Protein AF-A0A1S8TLA1-F1 (afdb_monomer)

pLDDT: mean 89.9, std 14.21, range [33.12, 98.06]

Mean predicted aligned error: 6.98 Å

Secondary structure (DSSP, 8-state):
---------S-EEEEE-HHHHSS-EEEEEEEEE-TTS-EEEEEEEEEE-HHHHHHHHHHHHHHHHHHHHHHHHHHHHHHT-

Radius of gyration: 22.9 Å; Cα contacts (8 Å, |Δi|>4): 87; chains: 1; bounding box: 44×27×65 Å

Foldseek 3Di:
DDPDQPPPQDWDWDWDDCVRPVFTKIKIKHFDADPVRGRPGIDIDIDRCRVVVVVVVVVVVVVVVVVVVVVVVVVVVVVVD

Sequence (81 aa):
MLISKITIRKTTTTIIPREIAGVTMKSIINPIINSNNEVVGFFSVILNIDKVSQIEEVLEDLRTSIENTNASIQEIVAGAK

Structure (mmCIF, N/CA/C/O backbone):
data_AF-A0A1S8TLA1-F1
#
_entry.id   AF-A0A1S8TLA1-F1
#
loop_
_atom_site.group_PDB
_atom_site.id
_atom_site.type_symbol
_atom_site.label_atom_id
_atom_site.label_alt_id
_atom_site.label_comp_id
_atom_site.label_asym_id
_atom_site.label_entity_id
_atom_site.label_seq_id
_atom_site.pdbx_PDB_ins_code
_atom_site.Cartn_x
_atom_site.Cartn_y
_atom_site.Cartn_z
_atom_site.occupancy
_atom_site.B_iso_or_equiv
_atom_site.auth_seq_id
_atom_site.auth_comp_id
_atom_site.auth_asym_id
_atom_site.auth_atom_id
_atom_site.pdbx_PDB_model_num
ATOM 1 N N . MET A 1 1 ? 22.057 19.887 -17.191 1.00 38.44 1 MET A N 1
ATOM 2 C CA . MET A 1 1 ? 21.012 19.061 -16.554 1.00 38.44 1 MET A CA 1
ATOM 3 C C . MET A 1 1 ? 21.672 17.765 -16.107 1.00 38.44 1 MET A C 1
ATOM 5 O O . MET A 1 1 ? 21.969 16.934 -16.954 1.00 38.44 1 MET A O 1
ATOM 9 N N . LEU A 1 2 ? 22.047 17.646 -14.826 1.00 33.12 2 LEU A N 1
ATOM 10 C CA . LEU A 1 2 ? 22.614 16.398 -14.305 1.00 33.12 2 LEU A CA 1
ATOM 11 C C . LEU A 1 2 ? 21.510 15.336 -14.325 1.00 33.12 2 LEU A C 1
ATOM 13 O O . LEU A 1 2 ? 20.639 15.343 -13.460 1.00 33.12 2 LEU A O 1
ATOM 17 N N . ILE A 1 3 ? 21.544 14.425 -15.296 1.00 45.84 3 ILE A N 1
ATOM 18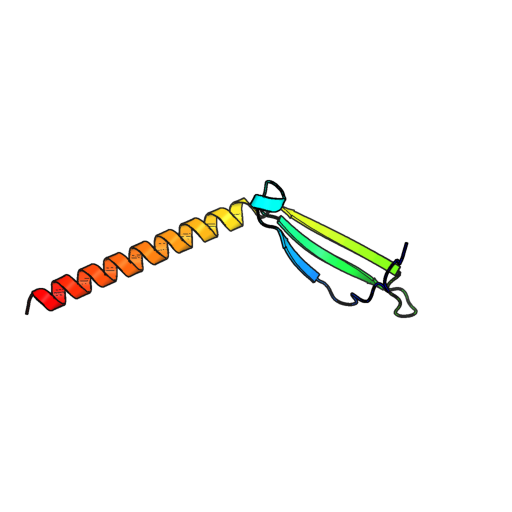 C CA . ILE A 1 3 ? 20.886 13.130 -15.134 1.00 45.84 3 ILE A CA 1
ATOM 19 C C . ILE A 1 3 ? 21.797 12.377 -14.165 1.00 45.84 3 ILE A C 1
ATOM 21 O O . ILE A 1 3 ? 22.817 11.811 -14.561 1.00 45.84 3 ILE A O 1
ATOM 25 N N . SER A 1 4 ? 21.524 12.510 -12.866 1.00 46.41 4 SER A N 1
ATOM 26 C CA . SER A 1 4 ? 22.218 11.737 -11.841 1.00 46.41 4 SER A CA 1
ATOM 27 C C . SER A 1 4 ? 22.142 10.260 -12.225 1.00 46.41 4 SER A C 1
ATOM 29 O O . SER A 1 4 ? 21.120 9.792 -12.729 1.00 46.41 4 SER A O 1
ATOM 31 N N . LYS A 1 5 ? 23.256 9.538 -12.057 1.00 50.44 5 LYS A N 1
ATOM 32 C CA . LYS A 1 5 ? 23.354 8.109 -12.368 1.00 50.44 5 LYS A CA 1
ATOM 33 C C . LYS A 1 5 ? 22.127 7.380 -11.825 1.00 50.44 5 LYS A C 1
ATOM 35 O O . LYS A 1 5 ? 21.945 7.264 -10.611 1.00 50.44 5 LYS A O 1
ATOM 40 N N . ILE A 1 6 ? 21.306 6.880 -12.739 1.00 58.84 6 ILE A N 1
ATOM 41 C CA . ILE A 1 6 ? 20.168 6.030 -12.430 1.00 58.84 6 ILE A CA 1
ATOM 42 C C . ILE A 1 6 ? 20.726 4.748 -11.797 1.00 58.84 6 ILE A C 1
ATOM 44 O O . ILE A 1 6 ? 21.274 3.886 -12.477 1.00 58.84 6 ILE A O 1
ATOM 48 N N . THR A 1 7 ? 20.660 4.662 -10.468 1.00 66.25 7 THR A N 1
ATOM 49 C CA . THR A 1 7 ? 21.291 3.575 -9.689 1.00 66.25 7 THR A CA 1
ATOM 50 C C . THR A 1 7 ? 20.256 2.588 -9.135 1.00 66.25 7 THR A C 1
ATOM 52 O O . THR A 1 7 ? 20.610 1.563 -8.554 1.00 66.25 7 THR A O 1
ATOM 55 N N . ILE A 1 8 ? 18.962 2.857 -9.337 1.00 76.25 8 ILE A N 1
ATOM 56 C CA . ILE A 1 8 ? 17.879 1.980 -8.885 1.00 76.25 8 ILE A CA 1
ATOM 57 C C . ILE A 1 8 ? 17.899 0.708 -9.739 1.00 76.25 8 ILE A C 1
ATOM 59 O O . ILE A 1 8 ? 17.449 0.691 -10.878 1.00 76.25 8 ILE A O 1
ATOM 63 N N . ARG A 1 9 ? 18.465 -0.355 -9.166 1.00 84.31 9 ARG A N 1
ATOM 64 C CA . ARG A 1 9 ? 18.590 -1.694 -9.768 1.00 84.31 9 ARG A CA 1
ATOM 65 C C . ARG A 1 9 ? 17.589 -2.702 -9.201 1.00 84.31 9 ARG A C 1
ATOM 67 O O . ARG A 1 9 ? 17.611 -3.866 -9.576 1.00 84.31 9 ARG A O 1
ATOM 74 N N . LYS A 1 10 ? 16.733 -2.264 -8.279 1.00 87.88 10 LYS A N 1
ATOM 75 C CA . LYS A 1 10 ? 15.713 -3.088 -7.627 1.00 87.88 10 LYS A CA 1
ATOM 76 C C . LYS A 1 10 ? 14.337 -2.490 -7.869 1.00 87.88 10 LYS A C 1
ATOM 78 O O . LYS A 1 10 ? 14.221 -1.281 -8.050 1.00 87.88 10 LYS A O 1
ATOM 83 N N . THR A 1 11 ? 13.314 -3.334 -7.832 1.00 91.56 11 THR A N 1
ATOM 84 C CA . THR A 1 11 ? 11.925 -2.885 -7.850 1.00 91.56 11 THR A CA 1
ATOM 85 C C . THR A 1 11 ? 11.668 -1.958 -6.669 1.00 91.56 11 THR A C 1
ATOM 87 O O . THR A 1 11 ? 11.973 -2.299 -5.525 1.00 91.56 11 THR A O 1
ATOM 90 N N . THR A 1 12 ? 11.090 -0.794 -6.941 1.00 92.94 12 THR A N 1
ATOM 91 C CA . THR A 1 12 ? 10.649 0.151 -5.913 1.00 92.94 12 THR A CA 1
ATOM 92 C C . THR A 1 12 ? 9.133 0.187 -5.907 1.00 92.94 12 THR A C 1
ATOM 94 O O . THR A 1 12 ? 8.508 0.302 -6.958 1.00 92.94 12 THR A O 1
ATOM 97 N N . THR A 1 13 ? 8.544 0.070 -4.719 1.00 94.38 13 THR A N 1
ATOM 98 C CA . THR A 1 13 ? 7.105 0.233 -4.518 1.00 94.38 13 THR A CA 1
ATOM 99 C C . THR A 1 13 ? 6.870 1.414 -3.596 1.00 94.38 13 THR A C 1
ATOM 101 O O . THR A 1 13 ? 7.447 1.457 -2.511 1.00 94.38 13 THR A O 1
ATOM 104 N N . THR A 1 14 ? 6.010 2.336 -4.015 1.00 94.75 14 THR A N 1
ATOM 105 C CA . THR A 1 14 ? 5.654 3.526 -3.238 1.00 94.75 14 THR A CA 1
ATOM 106 C C . THR A 1 14 ? 4.144 3.690 -3.221 1.00 94.75 14 THR A C 1
ATOM 108 O O . THR A 1 14 ? 3.494 3.566 -4.262 1.00 94.75 14 THR A O 1
ATOM 111 N N . ILE A 1 15 ? 3.592 3.984 -2.045 1.00 95.50 15 ILE A N 1
ATOM 112 C CA . ILE A 1 15 ? 2.212 4.447 -1.904 1.00 95.50 15 ILE A CA 1
ATOM 113 C C . ILE A 1 15 ? 2.236 5.972 -1.979 1.00 95.50 15 ILE A C 1
ATOM 115 O O . ILE A 1 15 ? 2.974 6.620 -1.240 1.00 95.50 15 ILE A O 1
ATOM 119 N N . ILE A 1 16 ? 1.469 6.528 -2.910 1.00 95.44 16 ILE A N 1
ATOM 120 C CA . ILE A 1 16 ? 1.267 7.962 -3.085 1.00 95.44 16 ILE A CA 1
ATOM 121 C C . ILE A 1 16 ? -0.078 8.296 -2.431 1.00 95.44 16 ILE A C 1
ATOM 123 O O . ILE A 1 16 ? -1.102 7.778 -2.890 1.00 95.44 16 ILE A O 1
ATOM 127 N N . PRO A 1 17 ? -0.083 9.111 -1.366 1.00 93.81 17 PRO A N 1
ATOM 128 C CA . PRO A 1 17 ? -1.304 9.489 -0.664 1.00 93.81 17 PRO A CA 1
ATOM 129 C C . PRO A 1 17 ? -2.258 10.340 -1.514 1.00 93.81 17 PRO A C 1
ATOM 131 O O . PRO A 1 17 ? -1.833 11.054 -2.435 1.00 93.81 17 PRO A O 1
ATOM 134 N N . ARG A 1 18 ? -3.554 10.295 -1.175 1.00 92.94 18 ARG A N 1
ATOM 135 C CA . ARG A 1 18 ? -4.617 11.049 -1.858 1.00 92.94 18 ARG A CA 1
ATOM 136 C C . ARG A 1 18 ? -4.359 12.555 -1.838 1.00 92.94 18 ARG A C 1
ATOM 138 O O . ARG A 1 18 ? -4.666 13.230 -2.815 1.00 92.94 18 ARG A O 1
ATOM 145 N N . GLU A 1 19 ? -3.743 13.073 -0.780 1.00 93.69 19 GLU A N 1
ATOM 146 C CA . GLU A 1 19 ? -3.440 14.499 -0.596 1.00 93.69 19 GLU A CA 1
ATOM 147 C C . GLU A 1 19 ? -2.471 15.024 -1.664 1.00 93.69 19 GLU A C 1
ATOM 149 O O . GLU A 1 19 ? -2.453 16.219 -1.950 1.00 93.69 19 GLU A O 1
ATOM 154 N N . ILE A 1 20 ? -1.677 14.131 -2.266 1.00 92.94 20 ILE A N 1
ATOM 155 C CA . ILE A 1 20 ? -0.691 14.479 -3.294 1.00 92.94 20 ILE A CA 1
ATOM 156 C C . ILE A 1 20 ? -1.285 14.358 -4.705 1.00 92.94 20 ILE A C 1
ATOM 158 O O . ILE A 1 20 ? -0.989 15.188 -5.563 1.00 92.94 20 ILE A O 1
ATOM 162 N N . ALA A 1 21 ? -2.094 13.326 -4.968 1.00 89.19 21 ALA A N 1
ATOM 163 C CA . ALA A 1 21 ? -2.496 12.941 -6.329 1.00 89.19 21 ALA A CA 1
ATOM 164 C C . ALA A 1 21 ? -4.018 12.924 -6.586 1.00 89.19 21 ALA A C 1
ATOM 166 O O . ALA A 1 21 ? -4.450 12.594 -7.689 1.00 89.19 21 ALA A O 1
ATOM 167 N N . GLY A 1 22 ? -4.843 13.247 -5.588 1.00 94.38 22 GLY A N 1
ATOM 168 C CA . GLY A 1 22 ? -6.310 13.213 -5.657 1.00 94.38 22 GLY A CA 1
ATOM 169 C C . GLY A 1 22 ? -6.937 11.826 -5.461 1.00 94.38 22 GLY A C 1
ATOM 170 O O . GLY A 1 22 ? -8.126 11.739 -5.167 1.00 94.38 22 GLY A O 1
ATOM 171 N N . VAL A 1 23 ? -6.151 10.748 -5.560 1.00 95.81 23 VAL A N 1
ATOM 172 C CA . VAL A 1 23 ? -6.515 9.354 -5.234 1.00 95.81 23 VAL A CA 1
ATOM 173 C C . VAL A 1 23 ? -5.303 8.638 -4.635 1.00 95.81 23 VAL A C 1
ATOM 175 O O . VAL A 1 23 ? -4.173 8.930 -5.030 1.00 95.81 23 VAL A O 1
ATOM 178 N N . THR A 1 24 ? -5.503 7.688 -3.715 1.00 96.94 24 THR A N 1
ATOM 179 C CA . THR A 1 24 ? -4.381 6.875 -3.216 1.00 96.94 24 THR A CA 1
ATOM 180 C C . THR A 1 24 ? -3.911 5.906 -4.302 1.00 96.94 24 THR A C 1
ATOM 182 O O . THR A 1 24 ? -4.696 5.136 -4.869 1.00 96.94 24 THR A O 1
ATOM 185 N N . MET A 1 25 ? -2.612 5.928 -4.601 1.00 97.38 25 MET A N 1
ATOM 186 C CA . MET A 1 25 ? -2.020 5.157 -5.695 1.00 97.38 25 MET A CA 1
ATOM 187 C C . MET A 1 25 ? -0.850 4.310 -5.214 1.00 97.38 25 MET A C 1
ATOM 189 O O . MET A 1 25 ? -0.035 4.749 -4.412 1.00 97.38 25 MET A O 1
ATOM 193 N N . LYS A 1 26 ? -0.708 3.109 -5.770 1.00 97.06 26 LYS A N 1
ATOM 194 C CA . LYS A 1 26 ? 0.484 2.274 -5.609 1.00 97.06 26 LYS A CA 1
ATOM 195 C C . LYS A 1 26 ? 1.289 2.315 -6.897 1.00 97.06 26 LYS A C 1
ATOM 197 O O . LYS A 1 26 ? 0.826 1.831 -7.928 1.00 97.06 26 LYS A O 1
ATOM 202 N N . SER A 1 27 ? 2.490 2.873 -6.829 1.00 95.75 27 SER A N 1
ATOM 203 C CA . SER A 1 27 ? 3.455 2.868 -7.926 1.00 95.75 27 SER A CA 1
ATOM 204 C C . SER A 1 27 ? 4.442 1.7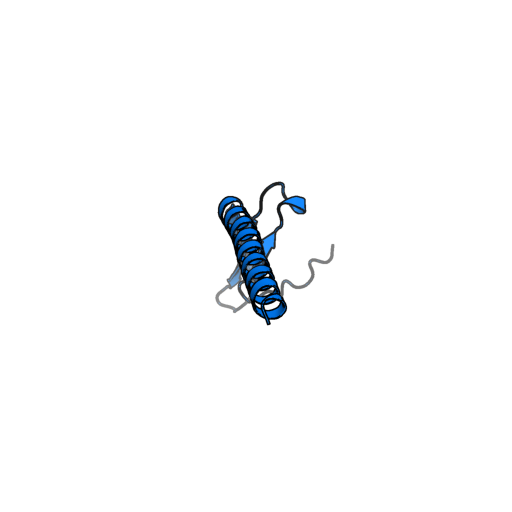26 -7.731 1.00 95.75 27 SER A C 1
ATOM 206 O O . SER A 1 27 ? 5.050 1.611 -6.667 1.00 95.75 27 SER A O 1
ATOM 208 N N . ILE A 1 28 ? 4.591 0.878 -8.746 1.00 96.38 28 ILE A N 1
ATOM 209 C CA . ILE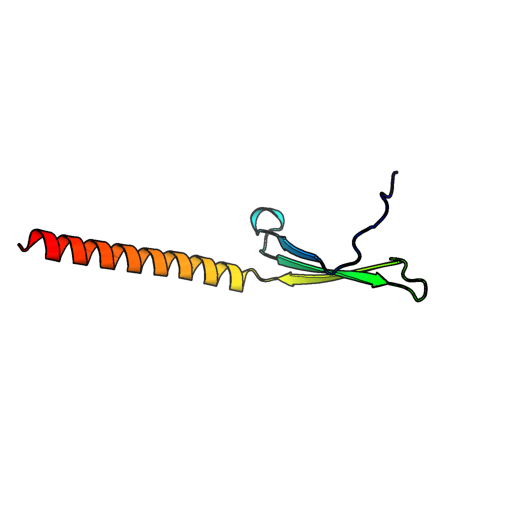 A 1 28 ? 5.579 -0.200 -8.797 1.00 96.38 28 ILE A CA 1
ATOM 210 C C . ILE A 1 28 ? 6.496 0.101 -9.975 1.00 96.38 28 ILE A C 1
ATOM 212 O O . ILE A 1 28 ? 6.060 0.057 -11.124 1.00 96.38 28 ILE A O 1
ATOM 216 N N . ILE A 1 29 ? 7.758 0.406 -9.694 1.00 95.06 29 ILE A N 1
ATOM 217 C CA . ILE A 1 29 ? 8.761 0.796 -10.685 1.00 95.06 29 ILE A CA 1
ATOM 218 C C . ILE A 1 29 ? 9.794 -0.321 -10.784 1.00 95.06 29 ILE A C 1
ATOM 220 O O . ILE A 1 29 ? 10.452 -0.655 -9.800 1.00 95.06 29 ILE A O 1
ATOM 224 N N . ASN A 1 30 ? 9.946 -0.883 -11.978 1.00 94.94 30 ASN A N 1
ATOM 225 C CA . ASN A 1 30 ? 10.919 -1.920 -12.288 1.00 94.94 30 ASN A CA 1
ATOM 226 C C . ASN A 1 30 ? 11.987 -1.362 -13.235 1.00 94.94 30 ASN A C 1
ATOM 228 O O . ASN A 1 30 ? 11.633 -0.796 -14.273 1.00 94.94 30 ASN A O 1
ATOM 232 N N . PRO A 1 31 ? 13.284 -1.509 -12.921 1.00 94.56 31 PRO A N 1
ATOM 233 C CA . PRO A 1 31 ? 14.335 -1.168 -13.867 1.00 94.56 31 PRO A CA 1
ATOM 234 C C . PRO A 1 31 ? 14.351 -2.164 -15.027 1.00 94.56 31 PRO A C 1
ATOM 236 O O . PRO A 1 31 ? 14.212 -3.371 -14.833 1.00 94.56 31 PRO A O 1
ATOM 239 N N . ILE A 1 32 ? 14.567 -1.651 -16.232 1.00 94.56 32 ILE A N 1
ATOM 240 C CA . ILE A 1 32 ? 14.850 -2.453 -17.418 1.00 94.56 32 ILE A CA 1
ATOM 241 C C . ILE A 1 32 ? 16.367 -2.599 -17.488 1.00 94.56 32 ILE A C 1
ATOM 243 O O . ILE A 1 32 ? 17.088 -1.603 -17.601 1.00 94.56 32 ILE A O 1
ATOM 247 N N . ILE A 1 33 ? 16.843 -3.837 -17.377 1.00 92.75 33 ILE A N 1
ATOM 248 C CA . ILE A 1 33 ? 18.267 -4.174 -17.345 1.00 92.75 33 ILE A CA 1
ATOM 249 C C . ILE A 1 33 ? 18.629 -4.875 -18.657 1.00 92.75 33 ILE A C 1
ATOM 251 O O . ILE A 1 33 ? 17.951 -5.822 -19.056 1.00 92.75 33 ILE A O 1
ATOM 255 N N . ASN A 1 34 ? 19.674 -4.399 -19.339 1.00 93.12 34 ASN A N 1
ATOM 256 C CA . ASN A 1 34 ? 20.166 -5.019 -20.573 1.00 93.12 34 ASN A CA 1
ATOM 257 C C . ASN A 1 34 ? 21.092 -6.224 -20.290 1.00 93.12 34 ASN A C 1
ATOM 259 O O . ASN A 1 34 ? 21.419 -6.534 -19.144 1.00 93.12 34 ASN A O 1
ATOM 263 N N . SER A 1 35 ? 21.572 -6.884 -21.347 1.00 96.06 35 SER A N 1
ATOM 264 C CA . SER A 1 35 ? 22.508 -8.017 -21.248 1.00 96.06 35 SER A CA 1
ATOM 265 C C . SER A 1 35 ? 23.854 -7.671 -20.597 1.00 96.06 35 SER A C 1
ATOM 267 O O . SER A 1 35 ? 24.514 -8.559 -20.067 1.00 96.06 35 SER A O 1
ATOM 269 N N . ASN A 1 36 ? 24.252 -6.395 -20.603 1.00 94.62 36 ASN A N 1
ATOM 270 C CA . ASN A 1 36 ? 25.482 -5.903 -19.974 1.00 94.62 36 ASN A CA 1
ATOM 271 C C . ASN A 1 36 ? 25.282 -5.542 -18.491 1.00 94.62 36 ASN A C 1
ATOM 273 O O . ASN A 1 36 ? 26.178 -4.984 -17.861 1.00 94.62 36 ASN A O 1
ATOM 277 N N . ASN A 1 37 ? 24.113 -5.855 -17.918 1.00 88.81 37 ASN A N 1
ATOM 278 C CA . ASN A 1 37 ? 23.739 -5.518 -16.547 1.00 88.81 37 ASN A CA 1
ATOM 279 C C . ASN A 1 37 ? 23.707 -3.998 -16.272 1.00 88.81 37 ASN A C 1
ATOM 281 O O . ASN A 1 37 ? 24.002 -3.527 -15.164 1.00 88.81 37 ASN A O 1
ATOM 285 N N . GLU A 1 38 ? 23.338 -3.216 -17.283 1.00 92.00 38 GLU A N 1
ATOM 286 C CA . GLU A 1 38 ? 23.155 -1.769 -17.205 1.00 92.00 38 GLU A CA 1
ATOM 287 C C . GLU A 1 38 ? 21.662 -1.440 -17.129 1.00 92.00 38 GLU A C 1
ATOM 289 O O . GLU A 1 38 ? 20.841 -2.061 -17.807 1.00 92.00 38 GLU A O 1
ATOM 294 N N . VAL A 1 39 ? 21.299 -0.451 -16.306 1.00 92.00 39 VAL A N 1
ATOM 295 C CA . VAL A 1 39 ? 19.924 0.064 -16.261 1.00 92.00 39 VAL A CA 1
ATOM 296 C C . VAL A 1 39 ? 19.722 0.962 -17.476 1.00 92.00 39 VAL A C 1
ATOM 298 O O . VAL A 1 39 ? 20.322 2.032 -17.556 1.00 92.00 39 VAL A O 1
ATOM 301 N N . VAL A 1 40 ? 18.883 0.523 -18.411 1.00 93.25 40 VAL A N 1
ATOM 302 C CA . VAL A 1 40 ? 18.602 1.238 -19.670 1.00 93.25 40 VAL A CA 1
ATOM 303 C C . VAL A 1 40 ? 17.251 1.951 -19.664 1.00 93.25 40 VAL A C 1
ATOM 305 O O . VAL A 1 40 ? 16.942 2.704 -20.583 1.00 93.25 40 VAL A O 1
ATOM 308 N N . GLY A 1 41 ? 16.442 1.745 -18.626 1.00 91.00 41 GLY A N 1
ATOM 309 C CA . GLY A 1 41 ? 15.161 2.419 -18.471 1.00 91.00 41 GLY A CA 1
ATOM 310 C C . GLY A 1 41 ? 14.370 1.907 -17.277 1.00 91.00 41 GLY A C 1
ATOM 311 O O . GLY A 1 41 ? 14.877 1.142 -16.456 1.00 91.00 41 GLY A O 1
ATOM 312 N N . PHE A 1 42 ? 13.107 2.318 -17.212 1.00 93.50 42 PHE A N 1
ATOM 313 C CA . PHE A 1 42 ? 12.151 1.868 -16.210 1.00 93.50 42 PHE A CA 1
ATOM 314 C C . PHE A 1 42 ? 10.812 1.549 -16.854 1.00 93.50 42 PHE A C 1
ATOM 316 O O . PHE A 1 42 ? 10.357 2.259 -17.748 1.00 93.50 42 PHE A O 1
ATOM 323 N N . PHE A 1 43 ? 10.166 0.513 -16.340 1.00 94.44 43 PHE A N 1
ATOM 324 C CA . PHE A 1 43 ? 8.761 0.227 -16.566 1.00 94.44 43 PHE A CA 1
ATOM 325 C C . PHE A 1 43 ? 8.023 0.409 -15.243 1.00 94.44 43 PHE A C 1
ATOM 327 O O . PHE A 1 43 ? 8.432 -0.155 -14.225 1.00 94.44 43 PHE A O 1
ATOM 334 N N . SER A 1 44 ? 6.947 1.189 -15.245 1.00 94.44 44 SER A N 1
ATOM 335 C CA . SER A 1 44 ? 6.118 1.379 -14.062 1.00 94.44 44 SER A CA 1
ATOM 336 C C . SER A 1 44 ? 4.676 0.959 -14.305 1.00 94.44 44 SER A C 1
ATOM 338 O O . SER A 1 44 ? 4.110 1.178 -15.375 1.00 94.44 44 SER A O 1
ATOM 340 N N . VAL A 1 45 ? 4.080 0.368 -13.271 1.00 96.69 45 VAL A N 1
ATOM 341 C CA . VAL A 1 45 ? 2.635 0.169 -13.169 1.00 96.69 45 VAL A CA 1
ATOM 342 C C . VAL A 1 45 ? 2.143 1.003 -12.006 1.00 96.69 45 VAL A C 1
ATOM 344 O O . VAL A 1 45 ? 2.715 0.971 -10.915 1.00 96.69 45 VAL A O 1
ATOM 347 N N . ILE A 1 46 ? 1.075 1.746 -12.251 1.00 95.88 46 ILE A N 1
ATOM 348 C CA . ILE A 1 46 ? 0.430 2.580 -11.254 1.00 95.88 46 ILE A CA 1
ATOM 349 C C . ILE A 1 46 ? -0.990 2.063 -11.072 1.00 95.88 46 ILE A C 1
ATOM 351 O O . ILE A 1 46 ? -1.757 1.974 -12.029 1.00 95.88 46 ILE A O 1
ATOM 355 N N . LEU A 1 47 ? -1.322 1.701 -9.839 1.00 96.56 47 LEU A N 1
ATOM 356 C CA . LEU A 1 47 ? -2.620 1.157 -9.471 1.00 96.56 47 LEU A CA 1
ATOM 357 C C . LEU A 1 47 ? -3.363 2.173 -8.615 1.00 96.56 47 LEU A C 1
ATOM 359 O O . LEU A 1 47 ? -2.816 2.661 -7.628 1.00 96.56 47 LEU A O 1
ATOM 363 N N . ASN A 1 48 ? -4.617 2.456 -8.962 1.00 96.81 48 ASN A N 1
ATOM 364 C CA . ASN A 1 48 ? -5.530 3.117 -8.040 1.00 96.81 48 ASN A CA 1
ATOM 365 C C . ASN A 1 48 ? -5.886 2.113 -6.933 1.00 96.81 48 ASN A C 1
ATOM 367 O O . ASN A 1 48 ? -6.463 1.061 -7.212 1.00 96.81 48 ASN A O 1
ATOM 371 N N . ILE A 1 49 ? -5.512 2.435 -5.697 1.00 97.38 49 ILE A N 1
ATOM 372 C CA . ILE A 1 49 ? -5.788 1.618 -4.508 1.00 97.38 49 ILE A CA 1
ATOM 373 C C . ILE A 1 49 ? -6.675 2.367 -3.510 1.00 97.38 49 ILE A C 1
ATOM 375 O O . ILE A 1 49 ? -6.750 1.998 -2.343 1.00 97.38 49 ILE A O 1
ATOM 379 N N . ASP A 1 50 ? -7.365 3.411 -3.964 1.00 96.31 50 ASP A N 1
ATOM 380 C CA . ASP A 1 50 ? -8.107 4.335 -3.112 1.00 96.31 50 ASP A CA 1
ATOM 381 C C . ASP A 1 50 ? -9.193 3.628 -2.295 1.00 96.31 50 ASP A C 1
ATOM 383 O O . ASP A 1 50 ? -9.289 3.821 -1.089 1.00 96.31 50 ASP A O 1
ATOM 387 N N . LYS A 1 51 ? -9.935 2.707 -2.923 1.00 96.44 51 LYS A N 1
ATOM 388 C CA . LYS A 1 51 ? -10.944 1.893 -2.228 1.00 96.44 51 LYS A CA 1
ATOM 389 C C . LYS A 1 51 ? -10.345 0.987 -1.153 1.00 96.44 51 LYS A C 1
ATOM 391 O O . LYS A 1 51 ? -10.961 0.804 -0.114 1.00 96.44 51 LYS A O 1
ATOM 396 N N . VAL A 1 52 ? -9.167 0.413 -1.407 1.00 95.88 52 VAL A N 1
ATOM 397 C CA . VAL A 1 52 ? -8.479 -0.440 -0.424 1.00 95.88 52 VAL A CA 1
ATOM 398 C C . VAL A 1 52 ? -8.038 0.409 0.764 1.00 95.88 52 VAL A C 1
ATOM 400 O O . VAL A 1 52 ? -8.326 0.056 1.899 1.00 95.88 52 VAL A O 1
ATOM 403 N N . SER A 1 53 ? -7.448 1.573 0.489 1.00 95.00 53 SER A N 1
ATOM 404 C CA . SER A 1 53 ? -7.020 2.531 1.510 1.00 95.00 53 SER A CA 1
ATOM 405 C C . SER A 1 53 ? -8.181 3.006 2.395 1.00 95.00 53 SER A C 1
ATOM 407 O O . SER A 1 53 ? -8.018 3.081 3.605 1.00 95.00 53 SER A O 1
ATOM 409 N N . GLN A 1 54 ? -9.355 3.291 1.816 1.00 95.19 54 GLN A N 1
ATOM 410 C CA . GLN A 1 54 ? -10.546 3.687 2.587 1.00 95.19 54 GLN A CA 1
ATOM 411 C C . GLN A 1 54 ? -11.067 2.555 3.484 1.00 95.19 54 GLN A C 1
ATOM 413 O O . GLN A 1 54 ? -11.541 2.807 4.586 1.00 95.19 54 GLN A O 1
ATOM 418 N N . ILE A 1 55 ? -10.995 1.303 3.022 1.00 97.06 55 ILE A N 1
ATOM 419 C CA . ILE A 1 55 ? -11.396 0.149 3.838 1.00 97.06 55 ILE A CA 1
ATOM 420 C C . ILE A 1 55 ? -10.455 -0.007 5.036 1.00 97.06 55 ILE A C 1
ATOM 422 O O . ILE A 1 55 ? -10.928 -0.254 6.141 1.00 97.06 55 ILE A O 1
ATOM 426 N N . GLU A 1 56 ? -9.145 0.144 4.832 1.00 96.06 56 GLU A N 1
ATOM 427 C CA . GLU A 1 56 ? -8.156 0.068 5.915 1.00 96.06 56 GLU A CA 1
ATOM 428 C C . GLU A 1 56 ? -8.375 1.158 6.973 1.00 96.06 56 GLU A C 1
ATOM 430 O O . GLU A 1 56 ? -8.329 0.857 8.163 1.00 96.06 56 GLU A O 1
ATOM 435 N N . GLU A 1 57 ? -8.696 2.386 6.555 1.00 94.31 57 GLU A N 1
ATOM 436 C CA . GLU A 1 57 ? -9.034 3.498 7.457 1.00 94.31 57 GLU A CA 1
ATOM 437 C C . GLU A 1 57 ? -10.249 3.165 8.339 1.00 94.31 57 GLU A C 1
ATOM 439 O O . GLU A 1 57 ? -10.171 3.220 9.565 1.00 94.31 57 GLU A O 1
ATOM 444 N N . VAL A 1 58 ? -11.345 2.697 7.731 1.00 97.19 58 VAL A N 1
ATOM 445 C CA . VAL A 1 58 ? -12.562 2.310 8.468 1.00 97.19 58 VAL A CA 1
ATOM 446 C C . VAL A 1 58 ? -12.313 1.126 9.414 1.00 97.19 58 VAL A C 1
ATOM 448 O O . VAL A 1 58 ? -12.919 1.044 10.484 1.00 97.19 58 VAL A O 1
ATOM 451 N N . LEU A 1 59 ? -11.438 0.187 9.041 1.00 97.81 59 LEU A N 1
ATOM 452 C CA . LEU A 1 59 ? -11.077 -0.939 9.906 1.00 97.81 59 LEU A CA 1
ATOM 453 C C . LEU A 1 59 ? -10.279 -0.494 11.136 1.00 97.81 59 LEU A C 1
ATOM 455 O O . LEU A 1 59 ? -10.483 -1.060 12.211 1.00 97.81 59 LEU A O 1
ATOM 459 N N . GLU A 1 60 ? -9.413 0.508 11.001 1.00 97.44 60 GLU A N 1
ATOM 460 C CA . GLU A 1 60 ? -8.660 1.061 12.130 1.00 97.44 60 GLU A CA 1
ATOM 461 C C . GLU A 1 60 ? -9.578 1.813 13.107 1.00 97.44 60 GLU A C 1
ATOM 463 O O . GLU A 1 60 ? -9.484 1.624 14.326 1.00 97.44 60 GL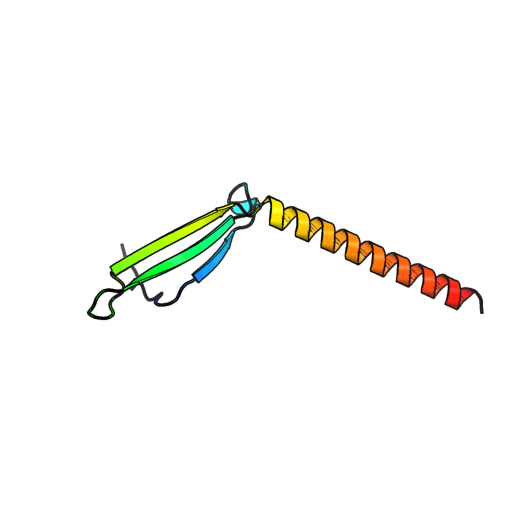U A O 1
ATOM 468 N N . ASP A 1 61 ? -10.547 2.572 12.588 1.00 97.44 61 ASP A N 1
ATOM 469 C CA . ASP A 1 61 ? -11.584 3.221 13.402 1.00 97.44 61 ASP A CA 1
ATOM 470 C C . ASP A 1 61 ? -12.434 2.194 14.164 1.00 97.44 61 ASP A C 1
ATOM 472 O O . ASP A 1 61 ? -12.713 2.33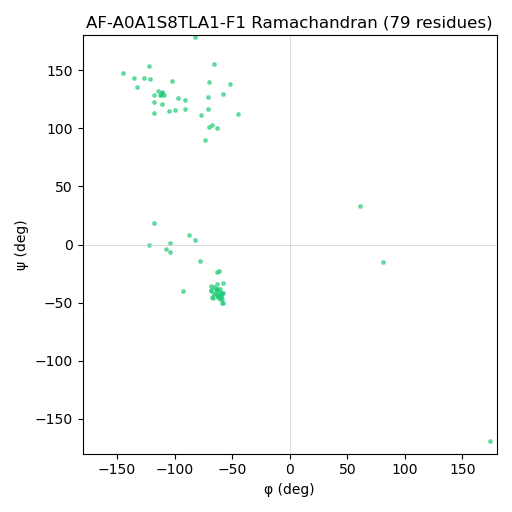9 15.364 1.00 97.44 61 ASP A O 1
ATOM 476 N N . LEU A 1 62 ? -12.831 1.116 13.480 1.00 98.06 62 LEU A N 1
ATOM 477 C CA . LEU A 1 62 ? -13.582 0.022 14.088 1.00 98.06 62 LEU A CA 1
ATOM 478 C C . LEU A 1 62 ? -12.767 -0.667 15.186 1.00 98.06 62 LEU A C 1
ATOM 480 O O . LEU A 1 62 ? -13.289 -0.920 16.275 1.00 98.06 62 LEU A O 1
ATOM 484 N N . ARG A 1 63 ? -11.490 -0.954 14.920 1.00 98.00 63 ARG A N 1
ATOM 485 C CA . ARG A 1 63 ? -10.579 -1.549 15.899 1.00 98.00 63 ARG A CA 1
ATOM 486 C C . ARG A 1 63 ? -10.471 -0.673 17.144 1.00 98.00 63 ARG A C 1
ATOM 488 O O . ARG A 1 63 ? -10.682 -1.171 18.248 1.00 98.00 63 ARG A O 1
ATOM 495 N N . THR A 1 64 ? -10.222 0.619 16.958 1.00 98.06 64 THR A N 1
ATOM 496 C CA . THR A 1 64 ? -10.134 1.598 18.049 1.00 98.06 64 THR A CA 1
ATOM 497 C C . THR A 1 64 ? -11.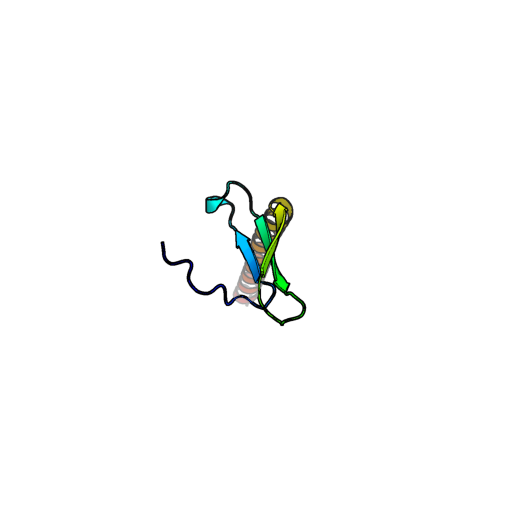430 1.638 18.863 1.00 98.06 64 THR A C 1
ATOM 499 O O . THR A 1 64 ? -11.410 1.649 20.094 1.00 98.06 64 THR A O 1
ATOM 502 N N . SER A 1 65 ? -12.583 1.582 18.193 1.00 98.06 65 SER A N 1
ATOM 503 C CA . SER A 1 65 ? -13.895 1.555 18.852 1.00 98.06 65 SER A CA 1
ATOM 504 C C . SER A 1 65 ? -14.101 0.302 19.713 1.00 98.06 65 SER A C 1
ATOM 506 O O . SER A 1 65 ? -14.654 0.389 20.814 1.00 98.06 65 SER A O 1
ATOM 508 N N . ILE A 1 66 ? -13.637 -0.861 19.245 1.00 98.00 66 ILE A N 1
ATOM 509 C CA . ILE A 1 66 ? -13.674 -2.119 20.006 1.00 98.00 66 ILE A CA 1
ATOM 510 C C . ILE A 1 66 ? -12.739 -2.046 21.217 1.00 98.00 66 ILE A C 1
ATOM 512 O O . ILE A 1 66 ? -13.145 -2.422 22.319 1.00 98.00 66 ILE A O 1
ATOM 516 N N . GLU A 1 67 ? -11.517 -1.542 21.037 1.00 97.81 67 GLU A N 1
ATOM 517 C CA . GLU A 1 67 ? -10.543 -1.370 22.122 1.00 97.81 67 GLU A CA 1
ATOM 518 C C . GLU A 1 67 ? -11.096 -0.439 23.216 1.00 97.81 67 GLU A C 1
ATOM 520 O O . GLU A 1 67 ? -11.081 -0.803 24.395 1.00 97.81 67 GLU A O 1
ATOM 525 N N . ASN A 1 68 ? -11.699 0.689 22.827 1.00 97.31 68 ASN A N 1
ATOM 526 C CA . ASN A 1 68 ? -12.364 1.619 23.744 1.00 97.31 68 ASN A CA 1
ATOM 527 C C . ASN A 1 68 ? -13.555 0.978 24.468 1.00 97.31 68 ASN A C 1
ATOM 529 O O . ASN A 1 68 ? -13.681 1.105 25.684 1.00 97.31 68 ASN A O 1
ATOM 533 N N . THR A 1 69 ? -14.408 0.242 23.747 1.00 97.19 69 THR A N 1
ATOM 534 C CA . THR A 1 69 ? -15.553 -0.467 24.348 1.00 97.19 69 THR A CA 1
ATOM 535 C C . THR A 1 69 ? -15.085 -1.470 25.399 1.00 97.19 69 THR A C 1
ATOM 537 O O . THR A 1 69 ? -15.649 -1.547 26.491 1.00 97.19 69 THR A O 1
ATOM 540 N N . ASN A 1 70 ? -14.029 -2.228 25.095 1.00 96.31 70 ASN A N 1
ATOM 541 C CA . ASN A 1 70 ? -13.462 -3.187 26.032 1.00 96.31 70 ASN A CA 1
ATOM 542 C C . ASN A 1 70 ? -12.875 -2.487 27.267 1.00 96.31 70 ASN A C 1
ATOM 544 O O . ASN A 1 70 ? -13.107 -2.948 28.382 1.00 96.31 70 ASN A O 1
ATOM 548 N N . ALA A 1 71 ? -12.178 -1.359 27.091 1.00 96.19 71 ALA A N 1
ATOM 549 C CA . ALA A 1 71 ? -11.679 -0.555 28.205 1.00 96.19 71 ALA A CA 1
ATOM 550 C C . ALA A 1 71 ? -12.820 -0.082 29.124 1.00 96.19 71 ALA A C 1
ATOM 552 O O . ALA A 1 71 ? -12.753 -0.298 30.333 1.00 96.19 71 ALA A O 1
ATOM 553 N N . SER A 1 72 ? -13.916 0.442 28.560 1.00 95.88 72 SER A N 1
ATOM 554 C CA . SER A 1 72 ? -15.096 0.845 29.340 1.00 95.88 72 SER A CA 1
ATOM 555 C C . SER A 1 72 ? -15.732 -0.320 30.108 1.00 95.88 72 SER A C 1
ATOM 557 O O . SER A 1 72 ? -16.150 -0.152 31.252 1.00 95.88 72 SER A O 1
ATOM 559 N N . ILE A 1 73 ? -15.780 -1.524 29.526 1.00 95.62 73 ILE A N 1
ATOM 560 C CA . ILE A 1 73 ? -16.257 -2.724 30.236 1.00 95.62 73 ILE A CA 1
ATOM 561 C C . ILE A 1 73 ? -15.346 -3.048 31.428 1.00 95.62 73 ILE A C 1
ATOM 563 O O . ILE A 1 73 ? -15.848 -3.347 32.512 1.00 95.62 73 ILE A O 1
ATOM 567 N N . GLN A 1 74 ? -14.022 -2.976 31.256 1.00 94.69 74 GLN A N 1
ATOM 568 C CA . GLN A 1 74 ? -13.077 -3.226 32.349 1.00 94.69 74 GLN A CA 1
ATOM 569 C C . GLN A 1 74 ? -13.218 -2.198 33.479 1.00 94.69 74 GLN A C 1
ATOM 571 O O . GLN A 1 74 ? -13.156 -2.578 34.647 1.00 94.69 74 GLN A O 1
ATOM 576 N N . GLU A 1 75 ? -13.466 -0.927 33.158 1.00 94.25 75 GLU A N 1
ATOM 577 C CA . GLU A 1 75 ? -13.736 0.120 34.154 1.00 94.25 75 GLU A CA 1
ATOM 578 C C . GLU A 1 75 ? -15.011 -0.165 34.960 1.00 94.25 75 GLU A C 1
ATOM 580 O O . GLU A 1 75 ? -14.995 -0.061 36.188 1.00 94.25 75 GLU A O 1
ATOM 585 N N . ILE A 1 76 ? -16.092 -0.601 34.301 1.00 93.94 76 ILE A N 1
ATOM 586 C CA . ILE A 1 76 ? -17.337 -1.002 34.978 1.00 93.94 76 ILE A CA 1
ATOM 587 C C . ILE A 1 76 ? -17.079 -2.176 35.930 1.00 93.94 76 ILE A C 1
ATOM 589 O O . ILE A 1 76 ? -17.511 -2.149 37.082 1.00 93.94 76 ILE A O 1
ATOM 593 N N . VAL A 1 77 ? -16.355 -3.202 35.472 1.00 92.19 77 VAL A N 1
ATOM 594 C CA . VAL A 1 77 ? -16.013 -4.374 36.295 1.00 92.19 77 VAL A CA 1
ATOM 595 C C . VAL A 1 77 ? -15.126 -3.987 37.481 1.00 92.19 77 VAL A C 1
ATOM 597 O O . VAL A 1 77 ? -15.300 -4.526 38.575 1.00 92.19 77 VAL A O 1
ATOM 600 N N . ALA A 1 78 ? -14.189 -3.058 37.288 1.00 91.44 78 ALA A N 1
ATOM 601 C CA . ALA A 1 78 ? -13.316 -2.569 38.349 1.00 91.44 78 ALA A CA 1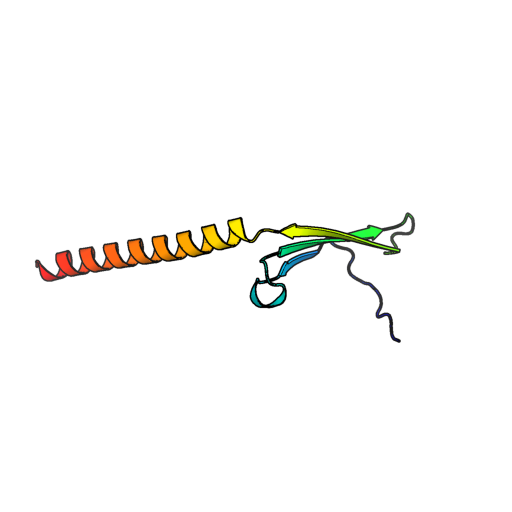
ATOM 602 C C . ALA A 1 78 ? -14.074 -1.740 39.399 1.00 91.44 78 ALA A C 1
ATOM 604 O O . ALA A 1 78 ? -13.797 -1.892 40.585 1.00 91.44 78 ALA A O 1
ATOM 605 N N . GLY A 1 79 ? -15.032 -0.906 38.978 1.00 88.62 79 GLY A N 1
ATOM 606 C CA . GLY A 1 79 ? -15.862 -0.088 39.869 1.00 88.62 79 GLY A CA 1
ATOM 607 C C . GLY A 1 79 ? -17.002 -0.842 40.565 1.00 88.62 79 GLY A C 1
ATOM 608 O O . GLY A 1 79 ? -17.582 -0.321 41.511 1.00 88.62 79 GLY A O 1
ATOM 609 N N . ALA A 1 80 ? -17.331 -2.057 40.115 1.00 80.81 80 ALA A N 1
ATOM 610 C CA . ALA A 1 80 ? -18.327 -2.932 40.742 1.00 80.81 80 ALA A CA 1
ATOM 611 C C . ALA A 1 80 ? -17.781 -3.749 41.938 1.00 80.81 80 ALA A C 1
ATOM 613 O O . ALA A 1 80 ? -18.504 -4.591 42.476 1.00 80.81 80 ALA A O 1
ATOM 614 N N . LYS A 1 81 ? -16.518 -3.532 42.331 1.00 56.62 81 LYS A N 1
ATOM 615 C CA . LYS A 1 81 ? -15.882 -4.079 43.542 1.00 56.62 81 LYS A CA 1
ATOM 616 C C . LYS A 1 81 ? -15.888 -3.059 44.671 1.00 56.62 81 LYS A C 1
ATOM 618 O O . LYS A 1 81 ? -16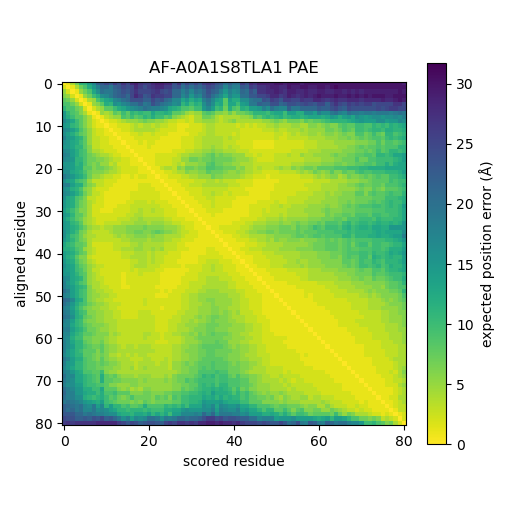.060 -3.506 45.826 1.00 56.62 81 LYS A O 1
#

Solvent-accessible surface area (backbone atoms only — not comparable to full-atom values): 4857 Å² total; per-residue (Å²): 131,85,78,67,81,81,73,69,81,57,75,45,76,47,78,44,54,36,94,81,69,80,46,26,29,40,38,40,39,36,51,38,64,50,97,84,75,43,73,79,48,72,52,73,52,76,41,85,39,41,72,60,54,52,51,54,52,54,49,51,55,50,49,51,52,51,54,51,52,51,50,54,52,51,50,53,60,62,71,72,109

Nearest PDB structures 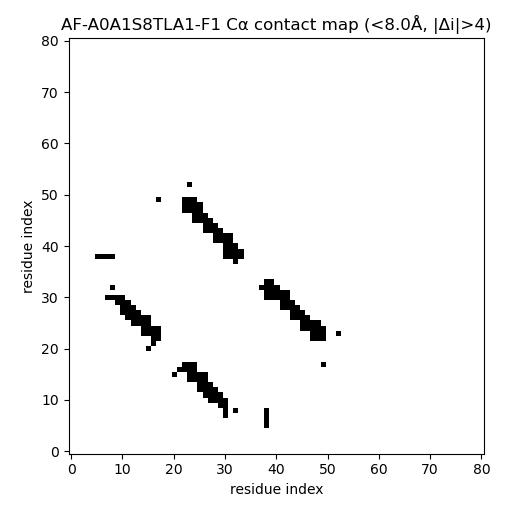(foldseek):
  3vol-assembly1_A-2  TM=8.028E-01  e=1.713E-01  Pseudomonas aeruginosa PAO1
  2qkp-assembly2_D  TM=6.147E-01  e=4.738E-01  Streptococcus mutans UA159
  3kx0-assembly1_X-2  TM=7.393E-01  e=7.647E-01  Mycobacterium tuberculosis
  6zj8-assembly4_D  TM=5.283E-01  e=5.030E-01  Bordetella pertussis Tohama I
  2rs7-assembly1_A  TM=4.800E-01  e=7.000E+00  Mus musculus

Organism: NCBI:txid29367